Protein AF-A0A973MCU3-F1 (afdb_monomer)

Structure (mmCIF, N/CA/C/O backbone):
data_AF-A0A973MCU3-F1
#
_entry.id   AF-A0A973MCU3-F1
#
loop_
_atom_site.group_PDB
_atom_site.id
_atom_site.type_symbol
_atom_site.label_atom_id
_atom_site.label_alt_id
_atom_site.label_comp_id
_atom_site.label_asym_id
_atom_site.label_entity_id
_atom_site.label_seq_id
_atom_site.pdbx_PDB_ins_code
_atom_site.Cartn_x
_atom_site.Cartn_y
_atom_site.Cartn_z
_atom_site.occupancy
_atom_site.B_iso_or_equiv
_atom_site.auth_seq_id
_atom_site.auth_comp_id
_atom_site.auth_asym_id
_atom_site.auth_atom_id
_atom_site.pdbx_PDB_model_num
ATOM 1 N N . MET A 1 1 ? -4.259 68.911 -40.588 1.00 41.84 1 MET A N 1
ATOM 2 C CA . MET A 1 1 ? -5.494 68.101 -40.510 1.00 41.84 1 MET A CA 1
ATOM 3 C C . MET A 1 1 ? -5.161 66.658 -40.861 1.00 41.84 1 MET A C 1
ATOM 5 O O . MET A 1 1 ? -4.844 66.404 -42.009 1.00 41.84 1 MET A O 1
ATOM 9 N N . MET A 1 2 ? -5.215 65.744 -39.891 1.00 37.41 2 MET A N 1
ATOM 10 C CA . MET A 1 2 ? -5.511 64.321 -40.101 1.00 37.41 2 MET A CA 1
ATOM 11 C C . MET A 1 2 ? -5.935 63.756 -38.740 1.00 37.41 2 MET A C 1
ATOM 13 O O . MET A 1 2 ? -5.172 63.795 -37.778 1.00 37.41 2 MET A O 1
ATOM 17 N N . LYS A 1 3 ? -7.193 63.326 -38.652 1.00 47.88 3 LYS A N 1
ATOM 18 C CA . LYS A 1 3 ? -7.744 62.538 -37.546 1.00 47.88 3 LYS A CA 1
ATOM 19 C C . LYS A 1 3 ? -7.215 61.115 -37.687 1.00 47.88 3 LYS A C 1
ATOM 21 O O . LYS A 1 3 ? -7.210 60.622 -38.808 1.00 47.88 3 LYS A O 1
ATOM 26 N N . LEU A 1 4 ? -6.904 60.441 -36.584 1.00 53.44 4 LEU A N 1
ATOM 27 C CA . LEU A 1 4 ? -7.142 59.003 -36.451 1.00 53.44 4 LEU A CA 1
ATOM 28 C C . LEU A 1 4 ? -7.132 58.633 -34.970 1.00 53.44 4 LEU A C 1
ATOM 30 O O . LEU A 1 4 ? -6.121 58.715 -34.279 1.00 53.44 4 LEU A O 1
ATOM 34 N N . MET A 1 5 ? -8.326 58.300 -34.494 1.00 59.41 5 MET A N 1
ATOM 35 C CA . MET A 1 5 ? -8.570 57.725 -33.186 1.00 59.41 5 MET A CA 1
ATOM 36 C C . MET A 1 5 ? -8.106 56.267 -33.164 1.00 59.41 5 MET A C 1
ATOM 38 O O . MET A 1 5 ? -8.491 55.488 -34.029 1.00 59.41 5 MET A O 1
ATOM 42 N N . LEU A 1 6 ? -7.353 55.910 -32.130 1.00 52.12 6 LEU A N 1
ATOM 43 C CA . LEU A 1 6 ? -7.082 54.548 -31.662 1.00 52.12 6 LEU A CA 1
ATOM 44 C C . LEU A 1 6 ? -7.281 54.636 -30.139 1.00 52.12 6 LEU A C 1
ATOM 46 O O . LEU A 1 6 ? -6.437 55.198 -29.456 1.00 52.12 6 LEU A O 1
ATOM 50 N N . ALA A 1 7 ? -8.435 54.370 -29.524 1.00 49.81 7 ALA A N 1
ATOM 51 C CA . ALA A 1 7 ? -9.390 53.272 -29.655 1.00 49.81 7 ALA A CA 1
ATOM 52 C C . ALA A 1 7 ? -8.759 51.896 -29.366 1.00 49.81 7 ALA A C 1
ATOM 54 O O . ALA A 1 7 ? -8.263 51.222 -30.258 1.00 49.81 7 ALA A O 1
ATOM 55 N N . PHE A 1 8 ? -8.894 51.519 -28.088 1.00 48.12 8 PHE A N 1
ATOM 56 C CA . PHE A 1 8 ? -8.901 50.175 -27.502 1.00 48.12 8 PHE A CA 1
ATOM 57 C C . PHE A 1 8 ? -7.598 49.383 -27.379 1.00 48.12 8 PHE A C 1
ATOM 59 O O . PHE A 1 8 ? -6.928 49.054 -28.349 1.00 48.12 8 PHE A O 1
ATOM 66 N N . GLY A 1 9 ? -7.363 48.928 -26.144 1.00 48.50 9 GLY A N 1
ATOM 67 C CA . GLY A 1 9 ? -6.617 47.701 -25.897 1.00 48.50 9 GLY A CA 1
ATOM 68 C C . GLY A 1 9 ? -5.828 47.693 -24.598 1.00 48.50 9 GLY A C 1
ATOM 69 O O . GLY A 1 9 ? -4.616 47.515 -24.637 1.00 48.50 9 GLY A O 1
ATOM 70 N N . VAL A 1 10 ? -6.481 47.843 -23.440 1.00 50.84 10 VAL A N 1
ATOM 71 C CA . VAL A 1 10 ? -5.866 47.393 -22.181 1.00 50.84 10 VAL A CA 1
ATOM 72 C C . VAL A 1 10 ? -5.873 45.867 -22.229 1.00 50.84 10 VAL A C 1
ATOM 74 O O . VAL A 1 10 ? -6.845 45.222 -21.844 1.00 50.84 10 VAL A O 1
ATOM 77 N N . ALA A 1 11 ? -4.821 45.283 -22.797 1.00 46.00 11 ALA A N 1
ATOM 78 C CA . ALA A 1 11 ? -4.600 43.852 -22.720 1.00 46.00 11 ALA A CA 1
ATOM 79 C C . ALA A 1 11 ? -4.253 43.527 -21.265 1.00 46.00 11 ALA A C 1
ATOM 81 O O . ALA A 1 11 ? -3.148 43.795 -20.794 1.00 46.00 11 ALA A O 1
ATOM 82 N N . ALA A 1 12 ? -5.227 42.984 -20.538 1.00 51.72 12 ALA A N 1
ATOM 83 C CA . ALA A 1 12 ? -4.979 42.320 -19.275 1.00 51.72 12 ALA A CA 1
ATOM 84 C C . ALA A 1 12 ? -3.998 41.173 -19.547 1.00 51.72 12 ALA A C 1
ATOM 86 O O . ALA A 1 12 ? -4.371 40.134 -20.092 1.00 51.72 12 ALA A O 1
ATOM 87 N N . VAL A 1 13 ? -2.731 41.363 -19.182 1.00 54.94 13 VAL A N 1
ATOM 88 C CA . VAL A 1 13 ? -1.797 40.256 -18.991 1.00 54.94 13 VAL A CA 1
ATOM 89 C C . VAL A 1 13 ? -2.307 39.473 -17.791 1.00 54.94 13 VAL A C 1
ATOM 91 O O . VAL A 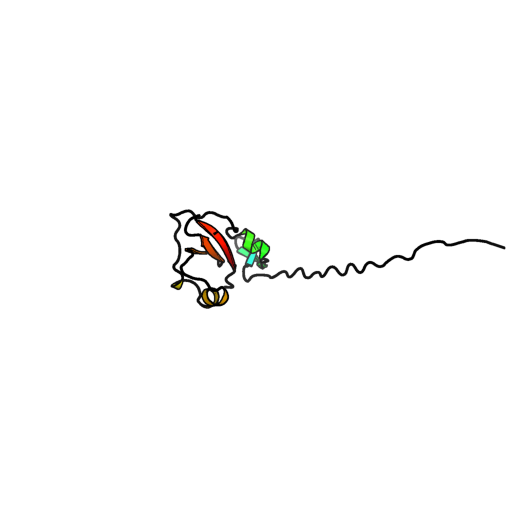1 13 ? -1.944 39.726 -16.644 1.00 54.94 13 VAL A O 1
ATOM 94 N N . ALA A 1 14 ? -3.229 38.550 -18.060 1.00 50.62 14 ALA A N 1
ATOM 95 C CA . ALA A 1 14 ? -3.555 37.487 -17.139 1.00 50.62 14 ALA A CA 1
ATOM 96 C C . ALA A 1 14 ? -2.237 36.769 -16.852 1.00 50.62 14 ALA A C 1
ATOM 98 O O . ALA A 1 14 ? -1.663 36.118 -17.726 1.00 50.62 14 ALA A O 1
ATOM 99 N N . LEU A 1 15 ? -1.735 36.953 -15.634 1.00 51.44 15 LEU A N 1
ATOM 100 C CA . LEU A 1 15 ? -0.675 36.159 -15.043 1.00 51.44 15 LEU A CA 1
ATOM 101 C C . LEU A 1 15 ? -1.143 34.701 -15.033 1.00 51.44 15 LEU A C 1
ATOM 103 O O . LEU A 1 15 ? -1.596 34.186 -14.016 1.00 51.44 15 LEU A O 1
ATOM 107 N N . THR A 1 16 ? -1.017 33.997 -16.154 1.00 49.75 16 THR A N 1
ATOM 108 C CA . THR A 1 16 ? -1.059 32.538 -16.174 1.00 49.75 16 THR A CA 1
ATOM 109 C C . THR A 1 16 ? 0.300 32.032 -15.708 1.00 49.75 16 THR A C 1
ATOM 111 O O . THR A 1 16 ? 0.974 31.262 -16.387 1.00 49.75 16 THR A O 1
ATOM 114 N N . ALA A 1 17 ? 0.712 32.463 -14.516 1.00 47.31 17 ALA A N 1
ATOM 115 C CA . ALA A 1 17 ? 1.593 31.666 -13.692 1.00 47.31 17 ALA A CA 1
ATOM 116 C C . ALA A 1 17 ? 0.733 30.510 -13.173 1.00 47.31 17 ALA A C 1
ATOM 118 O O . ALA A 1 17 ? 0.328 30.475 -12.015 1.00 47.31 17 ALA A O 1
ATOM 119 N N . THR A 1 18 ? 0.397 29.565 -14.056 1.00 49.00 18 THR A N 1
ATOM 120 C CA . THR A 1 18 ? 0.056 28.228 -13.586 1.00 49.00 18 THR A CA 1
ATOM 121 C C . THR A 1 18 ? 1.280 27.790 -12.799 1.00 49.00 18 THR A C 1
ATOM 123 O O . THR A 1 18 ? 2.360 27.750 -13.403 1.00 49.00 18 THR A O 1
ATOM 126 N N . PRO A 1 19 ? 1.196 27.500 -11.491 1.00 42.72 19 PRO A N 1
ATOM 127 C CA . PRO A 1 19 ? 2.297 26.820 -10.858 1.00 42.72 19 PRO A CA 1
ATOM 128 C C . PRO A 1 19 ? 2.423 25.506 -11.618 1.00 42.72 19 PRO A C 1
ATOM 130 O O . PRO A 1 19 ? 1.632 24.580 -11.446 1.00 42.72 19 PRO A O 1
ATOM 133 N N . SER A 1 20 ? 3.442 25.402 -12.465 1.00 43.94 20 SER A N 1
ATOM 134 C CA . SER A 1 20 ? 3.961 24.123 -12.907 1.00 43.94 20 SER A CA 1
ATOM 135 C C . SER A 1 20 ? 4.673 23.467 -11.724 1.00 43.94 20 SER A C 1
ATOM 137 O O . SER A 1 20 ? 5.765 22.930 -11.857 1.00 43.94 20 SER A O 1
ATOM 139 N N . GLU A 1 21 ? 4.027 23.428 -10.559 1.00 44.66 21 GLU A N 1
ATOM 140 C CA . GLU A 1 21 ? 4.178 22.346 -9.610 1.00 44.66 21 GLU A CA 1
ATOM 141 C C . GLU A 1 21 ? 3.451 21.125 -10.193 1.00 44.66 21 GLU A C 1
ATOM 143 O O . GLU A 1 21 ? 2.639 20.460 -9.555 1.00 44.66 21 GLU A O 1
ATOM 148 N N . ALA A 1 22 ? 3.841 20.730 -11.408 1.00 43.94 22 ALA A N 1
ATOM 149 C CA . ALA A 1 22 ? 3.957 19.320 -11.693 1.00 43.94 22 ALA A CA 1
ATOM 150 C C . ALA A 1 22 ? 5.065 18.824 -10.762 1.00 43.94 22 ALA A C 1
ATOM 152 O O . ALA A 1 22 ? 6.203 18.614 -11.182 1.00 43.94 22 ALA A O 1
ATOM 153 N N . ARG A 1 23 ? 4.733 18.661 -9.473 1.00 48.28 23 ARG A N 1
ATOM 154 C CA . ARG A 1 23 ? 5.472 17.843 -8.527 1.00 48.28 23 ARG A CA 1
ATOM 155 C C . ARG A 1 23 ? 5.434 16.442 -9.109 1.00 48.28 23 ARG A C 1
ATOM 157 O O . ARG A 1 23 ? 4.630 15.593 -8.727 1.00 48.28 23 ARG A O 1
ATOM 164 N N . ARG A 1 24 ? 6.284 16.194 -10.104 1.00 49.75 24 ARG A N 1
ATOM 165 C CA . ARG A 1 24 ? 6.633 14.863 -10.559 1.00 49.75 24 ARG A CA 1
ATOM 166 C C . ARG A 1 24 ? 7.424 14.292 -9.403 1.00 49.75 24 ARG A C 1
ATOM 168 O O . ARG A 1 24 ? 8.646 14.323 -9.375 1.00 49.75 24 ARG A O 1
ATOM 175 N N . HIS A 1 25 ? 6.694 13.840 -8.392 1.00 57.59 25 HIS A N 1
ATOM 176 C CA . HIS A 1 25 ? 7.238 13.004 -7.357 1.00 57.59 25 HIS A CA 1
ATOM 177 C C . HIS A 1 25 ? 7.601 11.707 -8.063 1.00 57.59 25 HIS A C 1
ATOM 179 O O . HIS A 1 25 ? 6.758 10.834 -8.284 1.00 57.59 25 HIS A O 1
ATOM 185 N N . TYR A 1 26 ? 8.835 11.656 -8.547 1.00 57.91 26 TYR A N 1
ATOM 186 C CA . TYR A 1 26 ? 9.428 10.433 -9.031 1.00 57.91 26 TYR A CA 1
ATOM 187 C C . TYR A 1 26 ? 9.561 9.482 -7.849 1.00 57.91 26 TYR A C 1
ATOM 189 O O . TYR A 1 26 ? 9.691 9.886 -6.692 1.00 57.91 26 TYR A O 1
ATOM 197 N N . THR A 1 27 ? 9.438 8.207 -8.152 1.00 62.22 27 THR A N 1
ATOM 198 C CA . THR A 1 27 ? 9.631 7.125 -7.198 1.00 62.22 27 THR A CA 1
ATOM 199 C C . THR A 1 27 ? 10.992 6.483 -7.444 1.00 62.22 27 THR A C 1
ATOM 201 O O . THR A 1 27 ? 11.614 6.728 -8.482 1.00 62.22 27 THR A O 1
ATOM 204 N N . ASN A 1 28 ? 11.441 5.632 -6.521 1.00 65.75 28 ASN A N 1
ATOM 205 C CA . ASN A 1 28 ? 12.643 4.820 -6.728 1.00 65.75 28 ASN A CA 1
ATOM 206 C C . ASN A 1 28 ? 12.428 3.700 -7.767 1.00 65.75 28 ASN A C 1
ATOM 208 O O . ASN A 1 28 ? 13.386 3.048 -8.166 1.00 65.75 28 ASN A O 1
ATOM 212 N N . TYR A 1 29 ? 11.201 3.515 -8.275 1.00 61.06 29 TYR A N 1
ATOM 213 C CA . TYR A 1 29 ? 10.911 2.540 -9.323 1.00 61.06 29 TYR A CA 1
ATOM 214 C C . TYR A 1 29 ? 11.457 2.983 -10.673 1.00 61.06 29 TYR A C 1
ATOM 216 O O . TYR A 1 29 ? 11.097 4.043 -11.197 1.00 61.06 29 TYR A O 1
ATOM 224 N N . THR A 1 30 ? 12.255 2.116 -11.284 1.00 72.00 30 THR A N 1
ATOM 225 C CA . THR A 1 30 ? 12.710 2.254 -12.663 1.00 72.00 30 THR A CA 1
ATOM 226 C C . THR A 1 30 ? 11.998 1.243 -13.556 1.00 72.00 30 THR A C 1
ATOM 228 O O . THR A 1 30 ? 11.761 0.092 -13.197 1.00 72.00 30 THR A O 1
ATOM 231 N N . GLN A 1 31 ? 11.612 1.691 -14.746 1.00 78.75 31 GLN A N 1
ATOM 232 C CA . GLN A 1 31 ? 11.087 0.836 -15.800 1.00 78.75 31 GLN A CA 1
ATOM 233 C C . GLN A 1 31 ? 12.050 0.883 -16.979 1.00 78.75 31 GLN A C 1
ATOM 235 O O . GLN A 1 31 ? 12.471 1.967 -17.392 1.00 78.75 31 GLN A O 1
ATOM 240 N N . CYS A 1 32 ? 12.367 -0.281 -17.541 1.00 77.31 32 CYS A N 1
ATOM 241 C CA . CYS A 1 32 ? 13.095 -0.332 -18.795 1.00 77.31 32 CYS A CA 1
ATOM 242 C C . CYS A 1 32 ? 12.244 0.265 -19.921 1.00 77.31 32 CYS A C 1
ATOM 244 O O . CYS A 1 32 ? 11.122 -0.183 -20.158 1.00 77.31 32 CYS A O 1
ATOM 246 N N . VAL A 1 33 ? 12.773 1.272 -20.613 1.00 86.12 33 VAL A N 1
ATOM 247 C CA . VAL A 1 33 ? 12.106 1.917 -21.754 1.00 86.12 33 VAL A CA 1
ATOM 248 C C . VAL A 1 33 ? 12.738 1.554 -23.093 1.00 86.12 33 VAL A C 1
ATOM 250 O O . VAL A 1 33 ? 12.138 1.813 -24.131 1.00 86.12 33 VAL A O 1
ATOM 253 N N . LYS A 1 34 ? 13.926 0.937 -23.093 1.00 72.00 34 LYS A N 1
ATOM 254 C CA . LYS A 1 34 ? 14.591 0.478 -24.316 1.00 72.00 34 LYS A CA 1
ATOM 255 C C . LYS A 1 34 ? 15.410 -0.779 -24.054 1.00 72.00 34 LYS A C 1
ATOM 257 O O . LYS A 1 34 ? 16.282 -0.765 -23.188 1.00 72.00 34 LYS A O 1
ATOM 262 N N . HIS A 1 35 ? 15.171 -1.821 -24.847 1.00 82.88 35 HIS A N 1
ATOM 263 C CA . HIS A 1 35 ? 15.973 -3.044 -24.858 1.00 82.88 35 HIS A CA 1
ATOM 264 C C . HIS A 1 35 ? 16.885 -3.084 -26.094 1.00 82.88 35 HIS A C 1
ATOM 266 O O . HIS A 1 35 ? 16.526 -2.568 -27.152 1.00 82.88 35 HIS A O 1
ATOM 272 N N . ARG A 1 36 ? 18.062 -3.701 -25.966 1.00 75.25 36 ARG A N 1
ATOM 273 C CA . ARG A 1 36 ? 18.995 -4.017 -27.055 1.00 75.25 36 ARG A CA 1
ATOM 274 C C . ARG A 1 36 ? 19.612 -5.387 -26.780 1.00 75.25 36 ARG A C 1
ATOM 276 O O . ARG A 1 36 ? 20.167 -5.588 -25.707 1.00 75.25 36 ARG A O 1
ATOM 283 N N . HIS A 1 37 ? 19.497 -6.314 -27.732 1.00 85.06 37 HIS A N 1
ATOM 284 C CA . HIS A 1 37 ? 19.976 -7.700 -27.590 1.00 85.06 37 HIS A CA 1
ATOM 285 C C . HIS A 1 37 ? 19.482 -8.391 -26.304 1.00 85.06 37 HIS A C 1
ATOM 287 O O . HIS A 1 37 ? 20.251 -9.032 -25.605 1.00 85.06 37 HIS A O 1
ATOM 293 N N . GLY A 1 38 ? 18.211 -8.193 -25.938 1.00 81.88 38 GLY A N 1
ATOM 294 C CA . GLY A 1 38 ? 17.638 -8.767 -24.712 1.00 81.88 38 GLY A CA 1
ATOM 295 C C . GLY A 1 38 ? 18.015 -8.046 -23.410 1.00 81.88 38 GLY A C 1
ATOM 296 O O . GLY A 1 38 ? 17.413 -8.317 -22.377 1.00 81.88 38 GLY A O 1
ATOM 297 N N . HIS A 1 39 ? 18.928 -7.073 -23.442 1.00 70.94 39 HIS A N 1
ATOM 298 C CA . HIS A 1 39 ? 19.320 -6.293 -22.268 1.00 70.94 39 HIS A CA 1
ATOM 299 C C . HIS A 1 39 ? 18.651 -4.923 -22.252 1.00 70.94 39 HIS A C 1
ATOM 301 O O . HIS A 1 39 ? 18.510 -4.270 -23.287 1.00 70.94 39 HIS A O 1
ATOM 307 N N . CYS A 1 40 ? 18.265 -4.446 -21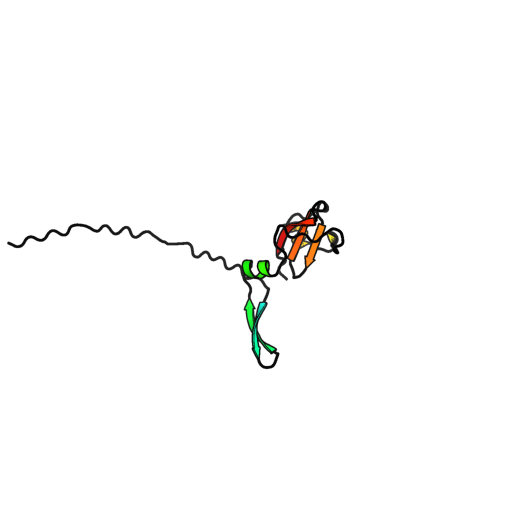.070 1.00 77.75 40 CYS A N 1
ATOM 308 C CA . CYS A 1 40 ? 17.785 -3.080 -20.936 1.00 77.75 40 CYS A CA 1
ATOM 309 C C . CYS A 1 40 ? 18.941 -2.079 -21.072 1.00 77.75 40 CYS A C 1
ATOM 311 O O . CYS A 1 40 ? 19.882 -2.113 -20.284 1.00 77.75 40 CYS A O 1
ATOM 313 N N . VAL A 1 41 ? 18.847 -1.157 -22.031 1.00 90.44 41 VAL A N 1
ATOM 314 C CA . VAL A 1 41 ? 19.855 -0.107 -22.270 1.00 90.44 41 VAL A CA 1
ATOM 315 C C . VAL A 1 41 ? 19.396 1.284 -21.841 1.00 90.44 41 VAL A C 1
ATOM 317 O O . VAL A 1 41 ? 20.203 2.207 -21.808 1.00 90.44 41 VAL A O 1
ATOM 320 N N . ALA A 1 42 ? 18.110 1.465 -21.523 1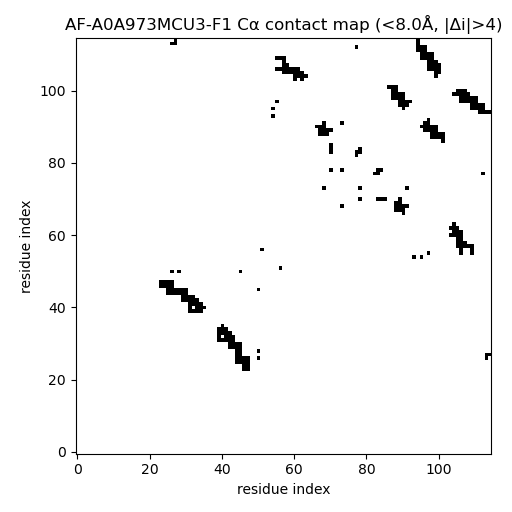.00 75.25 42 ALA A N 1
ATOM 321 C CA . ALA A 1 42 ? 17.606 2.730 -21.000 1.00 75.25 42 ALA A CA 1
ATOM 322 C C . ALA A 1 42 ? 16.520 2.509 -19.948 1.00 75.25 42 ALA A C 1
ATOM 324 O O . ALA A 1 42 ? 15.530 1.814 -20.189 1.00 75.25 42 ALA A O 1
ATOM 325 N N . TRP A 1 43 ? 16.687 3.174 -18.809 1.00 81.44 43 TRP A N 1
ATOM 326 C CA . TRP A 1 43 ? 15.784 3.118 -17.667 1.00 81.44 43 TRP A CA 1
ATOM 327 C C . TRP A 1 43 ? 15.104 4.469 -17.465 1.00 81.44 43 TRP A C 1
ATOM 329 O O . TRP A 1 43 ? 15.735 5.518 -17.575 1.00 81.44 43 TRP A O 1
ATOM 339 N N . ARG A 1 44 ? 13.813 4.453 -17.128 1.00 76.56 44 ARG A N 1
ATOM 340 C CA . ARG A 1 44 ? 13.050 5.648 -16.754 1.00 76.56 44 ARG A CA 1
ATOM 341 C C . ARG A 1 44 ? 12.520 5.495 -15.338 1.00 76.56 44 ARG A C 1
ATOM 343 O O . ARG A 1 44 ? 11.840 4.514 -15.047 1.00 76.56 44 ARG A O 1
ATOM 350 N N . ARG A 1 45 ? 12.769 6.488 -14.480 1.00 74.25 45 ARG A N 1
ATOM 351 C CA . ARG A 1 45 ? 12.105 6.577 -13.173 1.00 74.25 45 ARG A CA 1
ATOM 352 C C . ARG A 1 45 ? 10.624 6.872 -13.356 1.00 74.25 45 ARG A C 1
ATOM 354 O O . ARG A 1 45 ? 10.253 7.813 -14.058 1.00 74.25 45 ARG A O 1
ATOM 361 N N . LEU A 1 46 ? 9.784 6.069 -12.721 1.00 71.38 46 LEU A N 1
ATOM 362 C CA . LEU A 1 46 ? 8.343 6.243 -12.774 1.00 71.38 46 LEU A CA 1
ATOM 363 C C . LEU A 1 46 ? 7.914 7.380 -11.856 1.00 71.38 46 LEU A C 1
ATOM 365 O O . LEU A 1 46 ? 8.399 7.520 -10.729 1.00 71.38 46 LEU A O 1
ATOM 369 N N . THR A 1 47 ? 6.963 8.181 -12.328 1.00 73.69 47 THR A N 1
ATOM 370 C CA . THR A 1 47 ? 6.239 9.100 -11.446 1.00 73.69 47 THR A CA 1
ATOM 371 C C . THR A 1 47 ? 5.353 8.302 -10.489 1.00 73.69 47 THR A C 1
ATOM 373 O O . THR A 1 47 ? 4.941 7.187 -10.809 1.00 73.69 47 THR A O 1
ATOM 376 N N . ARG A 1 48 ? 5.001 8.869 -9.327 1.00 65.31 48 ARG A N 1
ATOM 377 C CA . ARG A 1 48 ? 4.064 8.233 -8.381 1.00 65.31 48 ARG A CA 1
ATOM 378 C C . ARG A 1 48 ? 2.768 7.788 -9.057 1.00 65.31 48 ARG A C 1
ATOM 380 O O . ARG A 1 48 ? 2.328 6.675 -8.812 1.00 65.31 48 ARG A O 1
ATOM 387 N N . ALA A 1 49 ? 2.212 8.606 -9.951 1.00 63.47 49 ALA A N 1
ATOM 388 C CA . ALA A 1 49 ? 1.000 8.270 -10.697 1.00 63.47 49 ALA A CA 1
ATOM 389 C C . ALA A 1 49 ? 1.197 7.078 -11.655 1.00 63.47 49 ALA A C 1
ATOM 391 O O . ALA A 1 49 ? 0.323 6.226 -11.769 1.00 63.47 49 ALA A O 1
ATOM 392 N N . GLN A 1 50 ? 2.348 6.990 -12.331 1.00 68.25 50 GLN A N 1
ATOM 393 C CA . GLN A 1 50 ? 2.667 5.861 -13.214 1.00 68.25 50 GLN A CA 1
ATOM 394 C C . GLN A 1 50 ? 2.935 4.577 -12.432 1.00 68.25 50 GLN A C 1
ATOM 396 O O . GLN A 1 50 ? 2.514 3.506 -12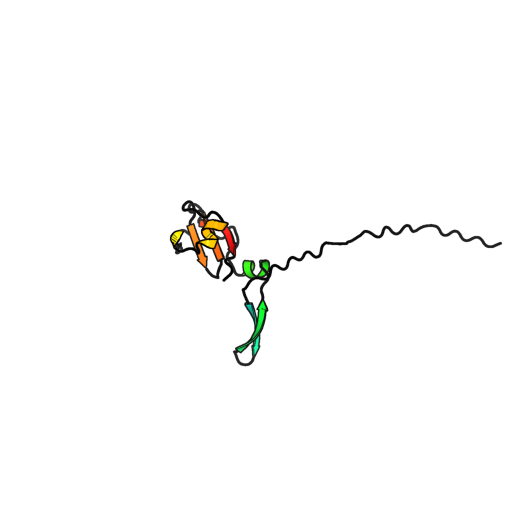.853 1.00 68.25 50 GLN A O 1
ATOM 401 N N . ALA A 1 51 ? 3.607 4.688 -11.291 1.00 63.31 51 ALA A N 1
ATOM 402 C CA . ALA A 1 51 ? 3.862 3.560 -10.414 1.00 63.31 51 ALA A CA 1
ATOM 403 C C . ALA A 1 51 ? 2.544 3.056 -9.780 1.00 63.31 51 ALA A C 1
ATOM 405 O O . ALA A 1 51 ? 2.297 1.857 -9.750 1.00 63.31 51 ALA A O 1
ATOM 406 N N . MET A 1 52 ? 1.622 3.959 -9.415 1.00 60.62 52 MET A N 1
ATOM 407 C CA . MET A 1 52 ? 0.275 3.594 -8.949 1.00 60.62 52 MET A CA 1
ATOM 408 C C . MET A 1 52 ? -0.552 2.841 -9.997 1.00 60.62 52 MET A C 1
ATOM 410 O O . MET A 1 52 ? -1.360 2.007 -9.618 1.00 60.62 52 MET A O 1
ATOM 414 N N . ARG A 1 53 ? -0.334 3.073 -11.301 1.00 65.06 53 ARG A N 1
ATOM 415 C CA . ARG A 1 53 ? -0.972 2.273 -12.366 1.00 65.06 53 ARG A CA 1
ATOM 416 C C . ARG A 1 53 ? -0.445 0.836 -12.453 1.00 65.06 53 ARG A C 1
ATOM 418 O O . ARG A 1 53 ? -1.071 0.024 -13.121 1.00 65.06 53 ARG A O 1
ATOM 425 N N . ARG A 1 54 ? 0.704 0.532 -11.839 1.00 66.31 54 ARG A N 1
ATOM 426 C CA . ARG A 1 54 ? 1.205 -0.843 -11.697 1.00 66.31 54 ARG A CA 1
ATOM 427 C C . ARG A 1 54 ? 0.671 -1.543 -10.451 1.00 66.31 54 ARG A C 1
ATOM 429 O O . ARG A 1 54 ? 0.679 -2.765 -10.427 1.00 66.31 54 ARG A O 1
ATOM 436 N N . GLY A 1 55 ? 0.253 -0.788 -9.437 1.00 71.50 55 GLY A N 1
ATOM 437 C CA . GLY A 1 55 ? -0.336 -1.340 -8.223 1.00 71.50 55 GLY A CA 1
ATOM 438 C C . GLY A 1 55 ? -1.849 -1.515 -8.324 1.00 71.50 55 GLY A C 1
ATOM 439 O O . GLY A 1 55 ? -2.500 -1.006 -9.238 1.00 71.50 55 GLY A O 1
ATOM 440 N N . TYR A 1 56 ? -2.421 -2.205 -7.342 1.00 81.94 56 TYR A N 1
ATOM 441 C CA . TYR A 1 56 ? -3.870 -2.318 -7.207 1.00 81.94 56 TYR A CA 1
ATOM 442 C C . TYR A 1 56 ? -4.478 -0.971 -6.773 1.00 81.94 56 TYR A C 1
ATOM 444 O O . TYR A 1 56 ? -4.024 -0.381 -5.786 1.00 81.94 56 TYR A O 1
ATOM 452 N N . PRO A 1 57 ? -5.495 -0.445 -7.479 1.00 82.12 57 PRO A N 1
ATOM 453 C CA . PRO A 1 57 ? -6.115 0.823 -7.113 1.00 82.12 57 PRO A CA 1
ATOM 454 C C . PRO A 1 57 ? -6.952 0.702 -5.832 1.00 82.12 57 PRO A C 1
ATOM 456 O O . PRO A 1 57 ? -7.401 -0.382 -5.454 1.00 82.12 57 PRO A O 1
ATOM 459 N N . VAL A 1 58 ? -7.235 1.841 -5.193 1.00 83.94 58 VAL A N 1
ATOM 460 C CA . VAL A 1 58 ? -8.264 1.912 -4.141 1.00 83.94 58 VAL A CA 1
ATOM 461 C C . VAL A 1 58 ? -9.593 1.406 -4.712 1.00 83.94 58 VAL A C 1
ATOM 463 O O . VAL A 1 58 ? -9.984 1.780 -5.816 1.00 83.94 58 VAL A O 1
ATOM 466 N N . GLY A 1 59 ? -10.271 0.537 -3.966 1.00 83.31 59 GLY A N 1
ATOM 467 C CA . GLY A 1 59 ? -11.492 -0.151 -4.379 1.00 83.31 59 GLY A CA 1
ATOM 468 C C . GLY A 1 59 ? -11.272 -1.532 -5.002 1.00 83.31 59 GLY A C 1
ATOM 469 O O . GLY A 1 59 ? -12.240 -2.286 -5.088 1.00 83.31 59 GLY A O 1
ATOM 470 N N . HIS A 1 60 ? -10.038 -1.896 -5.376 1.00 89.44 60 HIS A N 1
ATOM 471 C CA . HIS A 1 60 ? -9.719 -3.255 -5.828 1.00 89.44 60 HIS A CA 1
ATOM 472 C C . HIS A 1 60 ? -10.055 -4.290 -4.747 1.00 89.44 60 HIS A C 1
ATOM 474 O O . HIS A 1 60 ? -9.854 -4.016 -3.564 1.00 89.44 60 HIS A O 1
ATOM 480 N N . VAL A 1 61 ? -10.561 -5.460 -5.146 1.00 94.31 61 VAL A N 1
ATOM 481 C CA . VAL A 1 61 ? -11.009 -6.520 -4.231 1.00 94.31 61 VAL A CA 1
ATOM 482 C C . VAL A 1 61 ? -10.070 -7.715 -4.337 1.00 94.31 61 VAL A C 1
ATOM 484 O O . VAL A 1 61 ? -10.053 -8.375 -5.368 1.00 94.31 61 VAL A O 1
ATOM 487 N N . PHE A 1 62 ? -9.323 -8.002 -3.270 1.00 89.25 62 PHE A N 1
ATOM 488 C CA . PHE A 1 62 ? -8.414 -9.158 -3.225 1.00 89.25 62 PHE A CA 1
ATOM 48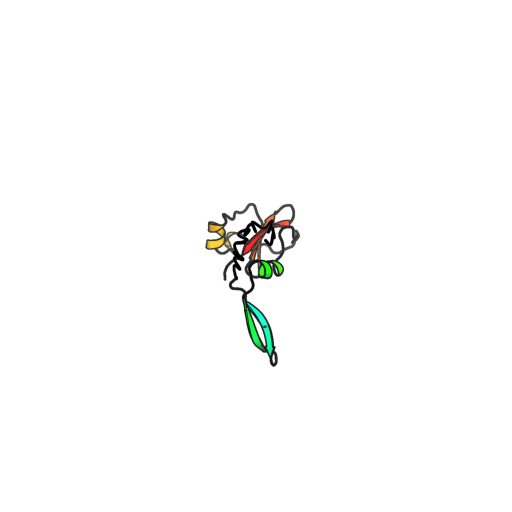9 C C . PHE A 1 62 ? -9.136 -10.487 -2.946 1.00 89.25 62 PHE A C 1
ATOM 491 O O . PHE A 1 62 ? -8.694 -11.534 -3.403 1.00 89.25 62 PHE A O 1
ATOM 498 N N . GLY A 1 63 ? -10.261 -10.437 -2.225 1.00 91.50 63 GLY A N 1
ATOM 499 C CA . GLY A 1 63 ? -11.032 -11.615 -1.814 1.00 91.50 63 GLY A CA 1
ATOM 500 C C . GLY A 1 63 ? -10.540 -12.266 -0.509 1.00 91.50 63 GLY A C 1
ATOM 501 O O . GLY A 1 63 ? -9.432 -11.990 -0.060 1.00 91.50 63 GLY A O 1
ATOM 502 N N . PRO A 1 64 ? -11.368 -13.114 0.127 1.00 94.31 64 PRO A N 1
ATOM 503 C CA . PRO A 1 64 ? -11.068 -13.721 1.429 1.00 94.31 64 PRO A CA 1
ATOM 504 C C . PRO A 1 64 ? -9.849 -14.643 1.425 1.00 94.31 64 PRO A C 1
ATOM 506 O O . PRO A 1 64 ? -9.131 -14.688 2.424 1.00 94.31 64 PRO A O 1
ATOM 509 N N . ASP A 1 65 ? -9.614 -15.323 0.305 1.00 94.44 65 ASP A N 1
ATOM 510 C CA . ASP A 1 65 ? -8.597 -16.370 0.167 1.00 94.44 65 ASP A CA 1
ATOM 511 C C . ASP A 1 65 ? -7.213 -15.819 -0.205 1.00 94.44 65 A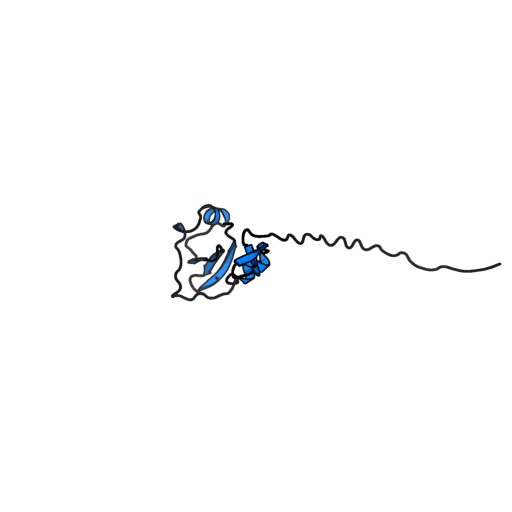SP A C 1
ATOM 513 O O . ASP A 1 65 ? -6.272 -16.580 -0.427 1.00 94.44 65 ASP A O 1
ATOM 517 N N . TYR A 1 66 ? -7.070 -14.493 -0.298 1.00 94.12 66 TYR A N 1
ATOM 518 C CA . TYR A 1 66 ? -5.782 -13.872 -0.577 1.00 94.12 66 TYR A CA 1
ATOM 519 C C . TYR A 1 66 ? -4.825 -14.022 0.609 1.00 94.12 66 TYR A C 1
ATOM 521 O O . TYR A 1 66 ? -5.226 -13.951 1.774 1.00 94.12 66 TYR A O 1
ATOM 529 N N . THR A 1 67 ? -3.532 -14.152 0.322 1.00 94.25 67 THR A N 1
ATOM 530 C CA . THR A 1 67 ? -2.501 -14.183 1.361 1.00 94.25 67 THR A CA 1
ATOM 531 C C . THR A 1 67 ? -2.266 -12.777 1.900 1.00 94.25 67 THR A C 1
ATOM 533 O O . THR A 1 67 ? -1.638 -11.933 1.258 1.00 94.25 67 THR A O 1
ATOM 536 N N . TYR A 1 68 ? -2.778 -12.524 3.099 1.00 94.56 68 TYR A N 1
ATOM 537 C CA . TYR A 1 68 ? -2.537 -11.287 3.830 1.00 94.56 68 TYR A CA 1
ATOM 538 C C . TYR A 1 68 ? -1.307 -11.415 4.717 1.00 94.56 68 TYR A C 1
ATOM 540 O O . TYR A 1 68 ? -0.986 -12.500 5.196 1.00 94.56 68 TYR A O 1
ATOM 548 N N . VAL A 1 69 ? -0.634 -10.292 4.939 1.00 95.00 69 VAL A N 1
ATOM 549 C CA . VAL A 1 69 ? 0.526 -10.220 5.825 1.00 95.00 69 VAL A CA 1
ATOM 550 C C . VAL A 1 69 ? 0.142 -9.595 7.160 1.00 95.00 69 VAL A C 1
ATOM 552 O O . VAL A 1 69 ? -0.698 -8.690 7.215 1.00 95.00 69 VAL A O 1
ATOM 555 N N . ASP A 1 70 ? 0.780 -10.061 8.231 1.00 93.31 70 ASP A N 1
ATOM 556 C CA . ASP A 1 70 ? 0.593 -9.500 9.566 1.00 93.31 70 ASP A CA 1
ATOM 557 C C . ASP A 1 70 ? 1.254 -8.128 9.678 1.00 93.31 70 ASP A C 1
ATOM 559 O O . ASP A 1 70 ? 2.309 -7.876 9.085 1.00 93.31 70 ASP A O 1
ATOM 563 N N . LEU A 1 71 ? 0.680 -7.258 10.511 1.00 92.75 71 LEU A N 1
ATOM 564 C CA . LEU A 1 71 ? 1.193 -5.908 10.753 1.00 92.75 71 LEU A CA 1
ATOM 565 C C . LEU A 1 71 ? 2.677 -5.911 11.160 1.00 92.75 71 LEU A C 1
ATOM 567 O O . LEU A 1 71 ? 3.440 -5.060 10.708 1.00 92.75 71 LEU A O 1
ATOM 571 N N . GLY A 1 72 ? 3.101 -6.894 11.962 1.00 92.38 72 GLY A N 1
ATOM 572 C CA . GLY A 1 72 ? 4.483 -7.027 12.437 1.00 92.38 72 GLY A CA 1
ATOM 573 C C . GLY A 1 72 ? 5.510 -7.340 11.344 1.00 92.38 72 GLY A C 1
ATOM 574 O O . GLY A 1 72 ? 6.696 -7.087 11.536 1.00 92.38 72 GLY A O 1
ATOM 575 N N . THR A 1 73 ? 5.069 -7.848 10.190 1.00 92.12 73 THR A N 1
ATOM 576 C CA . THR A 1 73 ? 5.948 -8.143 9.045 1.00 92.12 73 THR A CA 1
ATOM 577 C C . THR A 1 73 ? 6.181 -6.926 8.149 1.00 92.12 73 THR A C 1
ATOM 579 O O . THR A 1 73 ? 7.054 -6.942 7.279 1.00 92.12 73 THR A O 1
ATOM 582 N N . LEU A 1 74 ? 5.404 -5.856 8.344 1.00 91.31 74 LEU A N 1
ATOM 583 C CA . LEU A 1 74 ? 5.547 -4.627 7.579 1.00 91.31 74 LEU A CA 1
ATOM 584 C C . LEU A 1 74 ? 6.745 -3.801 8.072 1.00 91.31 74 LEU A C 1
ATOM 586 O O . LEU A 1 74 ? 7.074 -3.821 9.260 1.00 91.31 74 LEU A O 1
ATOM 590 N N . PRO A 1 75 ? 7.375 -2.995 7.195 1.00 89.44 75 PRO A N 1
ATOM 591 C CA . PRO A 1 75 ? 8.448 -2.101 7.609 1.00 89.44 75 PRO A CA 1
ATOM 592 C C . PRO A 1 75 ? 7.975 -1.137 8.704 1.00 89.44 75 PRO A C 1
ATOM 594 O O . PRO A 1 75 ? 7.067 -0.332 8.485 1.00 89.44 75 PRO A O 1
ATOM 597 N N . GLN A 1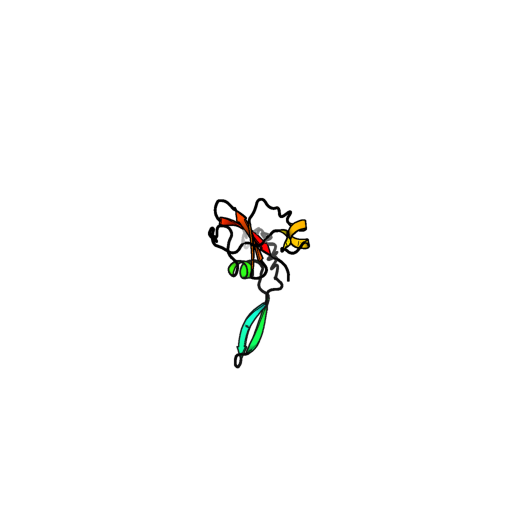 76 ? 8.632 -1.164 9.866 1.00 90.88 76 GLN A N 1
ATOM 598 C CA . GLN A 1 76 ? 8.280 -0.319 11.015 1.00 90.88 76 GLN A CA 1
ATOM 599 C C . GLN A 1 76 ? 8.174 1.183 10.691 1.00 90.88 76 GLN A C 1
ATOM 601 O O . GLN A 1 76 ? 7.213 1.815 11.129 1.00 90.88 76 GLN A O 1
ATOM 606 N N . PRO A 1 77 ? 9.049 1.779 9.852 1.00 89.88 77 PRO A N 1
ATOM 607 C CA . PRO A 1 77 ? 8.891 3.178 9.458 1.00 89.88 77 PRO A CA 1
ATOM 608 C C . PRO A 1 77 ? 7.564 3.464 8.744 1.00 89.88 77 PRO A C 1
ATOM 610 O O . PRO A 1 77 ? 7.024 4.561 8.867 1.00 89.88 77 PRO A O 1
ATOM 613 N N . VAL A 1 78 ? 7.026 2.493 8.000 1.00 89.56 78 VAL A N 1
ATOM 614 C CA . VAL A 1 78 ? 5.730 2.609 7.321 1.00 89.56 78 VAL A CA 1
ATOM 615 C C . VAL A 1 78 ? 4.599 2.481 8.336 1.00 89.56 78 VAL A C 1
ATOM 617 O O . VAL A 1 78 ? 3.704 3.325 8.348 1.00 89.56 78 VAL A O 1
ATOM 620 N N . VAL A 1 79 ? 4.663 1.479 9.216 1.00 93.69 79 VAL A N 1
ATOM 621 C CA . VAL A 1 79 ? 3.660 1.255 10.270 1.00 93.69 79 VAL A CA 1
ATOM 622 C C . VAL A 1 79 ? 3.508 2.497 11.145 1.00 93.69 79 VAL A C 1
ATOM 624 O O . VAL A 1 79 ? 2.405 3.030 11.265 1.00 93.69 79 VAL A O 1
ATOM 627 N N . THR A 1 80 ? 4.617 3.021 11.668 1.00 93.81 80 THR A N 1
ATOM 628 C CA . THR A 1 80 ? 4.618 4.180 12.567 1.00 93.81 80 THR A CA 1
ATOM 629 C C . THR A 1 80 ? 4.185 5.459 11.862 1.00 93.81 80 THR A C 1
ATOM 631 O O . THR A 1 80 ? 3.355 6.195 12.387 1.00 93.81 80 THR A O 1
ATOM 634 N N . ARG A 1 81 ? 4.702 5.732 10.656 1.00 91.62 81 ARG A N 1
ATOM 635 C CA . ARG A 1 81 ? 4.398 6.974 9.924 1.00 91.62 81 ARG A CA 1
ATOM 636 C C . ARG A 1 81 ? 2.942 7.064 9.483 1.00 91.62 81 ARG A C 1
ATOM 638 O O . ARG A 1 81 ? 2.399 8.162 9.403 1.00 91.62 81 ARG A O 1
ATOM 645 N N . TYR A 1 82 ? 2.343 5.931 9.129 1.00 90.56 82 TYR A N 1
ATOM 646 C CA . TYR A 1 82 ? 0.974 5.873 8.619 1.00 90.56 82 TYR A CA 1
ATOM 647 C C . TYR A 1 82 ? -0.038 5.377 9.655 1.00 90.56 82 TYR A C 1
ATOM 649 O O . TYR A 1 82 ? -1.214 5.242 9.309 1.00 90.56 82 TYR A O 1
ATOM 657 N N . HIS A 1 83 ? 0.407 5.148 10.896 1.00 93.69 83 HIS A N 1
ATOM 658 C CA . HIS A 1 83 ? -0.395 4.666 12.022 1.00 93.69 83 HIS A CA 1
ATOM 659 C C . HIS A 1 83 ? -1.227 3.431 11.653 1.00 93.69 83 HIS A C 1
ATOM 661 O O . HIS A 1 83 ? -2.446 3.397 11.825 1.00 93.69 83 HIS A O 1
ATOM 667 N N . LEU A 1 84 ? -0.557 2.436 11.067 1.00 93.62 84 LEU A N 1
ATOM 668 C CA . LEU A 1 84 ? -1.184 1.166 10.711 1.00 93.62 84 LEU A CA 1
ATOM 669 C C . LEU A 1 84 ? -1.510 0.375 11.985 1.00 93.62 84 LEU A C 1
ATOM 671 O O . LEU A 1 84 ? -0.757 0.422 12.954 1.00 93.62 84 LEU A O 1
ATOM 675 N N . GLY A 1 85 ? -2.634 -0.337 11.980 1.00 93.19 85 GLY A N 1
ATOM 676 C CA . GLY A 1 85 ? -3.117 -1.104 13.130 1.00 93.19 85 GLY A CA 1
ATOM 677 C C . GLY A 1 85 ? -3.887 -2.359 12.725 1.00 93.19 85 GLY A C 1
ATOM 678 O O . GLY A 1 85 ? -4.262 -2.525 11.566 1.00 93.19 85 GLY A O 1
ATOM 679 N N . ASP A 1 86 ? -4.182 -3.230 13.680 1.00 92.69 86 ASP A N 1
ATOM 680 C CA . ASP A 1 86 ? -4.685 -4.589 13.404 1.00 92.69 86 ASP A CA 1
ATOM 681 C C . ASP A 1 86 ? -6.148 -4.652 12.926 1.00 92.69 86 ASP A C 1
ATOM 683 O O . ASP A 1 86 ? -6.665 -5.706 12.568 1.00 92.69 86 ASP A O 1
ATOM 687 N N . ASN A 1 87 ? -6.826 -3.504 12.845 1.00 94.12 87 ASN A N 1
ATOM 688 C CA . ASN A 1 87 ? -8.196 -3.395 12.332 1.00 94.12 87 ASN A CA 1
ATOM 689 C C . ASN A 1 87 ? -8.306 -3.620 10.812 1.00 94.12 87 ASN A C 1
ATOM 691 O O . ASN A 1 87 ? -9.412 -3.648 10.263 1.00 94.12 87 ASN A O 1
ATOM 695 N N . PHE A 1 88 ? -7.174 -3.735 10.119 1.00 95.62 88 PHE A N 1
ATOM 696 C CA . PHE A 1 88 ? -7.101 -3.921 8.677 1.00 95.62 88 PHE A CA 1
ATOM 697 C C . PHE A 1 88 ? -6.266 -5.139 8.320 1.00 95.62 88 PHE A C 1
ATOM 699 O O . PHE A 1 88 ? -5.413 -5.583 9.081 1.00 95.62 88 PHE A O 1
ATOM 706 N N . ARG A 1 89 ? -6.498 -5.645 7.112 1.00 95.88 89 ARG A N 1
ATOM 707 C CA . ARG A 1 89 ? -5.608 -6.610 6.475 1.00 95.88 89 ARG A CA 1
ATOM 708 C C . ARG A 1 89 ? -4.600 -5.871 5.608 1.00 95.88 89 ARG A C 1
ATOM 710 O O . ARG A 1 89 ? -4.908 -4.800 5.077 1.00 95.88 89 ARG A O 1
ATOM 717 N N . TYR A 1 90 ? -3.426 -6.459 5.427 1.00 95.69 90 TYR A N 1
ATOM 718 C CA . TYR A 1 90 ? -2.347 -5.841 4.667 1.00 95.69 90 TYR A CA 1
ATOM 719 C C . TYR A 1 90 ? -1.873 -6.749 3.545 1.00 95.69 90 TYR A C 1
ATOM 721 O O . TYR A 1 90 ? -1.804 -7.965 3.696 1.00 95.69 90 TYR A O 1
ATOM 729 N N . VAL A 1 91 ? -1.527 -6.137 2.418 1.00 93.94 91 VAL A N 1
ATOM 730 C CA . VAL A 1 91 ? -0.786 -6.782 1.331 1.00 93.94 91 VAL A CA 1
ATOM 731 C C . VAL A 1 91 ? 0.463 -5.950 1.098 1.00 93.94 91 VAL A C 1
ATOM 733 O O . VAL A 1 91 ? 0.356 -4.739 0.912 1.00 93.94 91 VAL A O 1
ATOM 736 N N . ASN A 1 92 ? 1.634 -6.577 1.131 1.00 90.88 92 ASN A N 1
ATOM 737 C CA . ASN A 1 92 ? 2.907 -5.928 0.837 1.00 90.88 92 ASN A CA 1
ATOM 738 C C . ASN A 1 92 ? 3.465 -6.508 -0.462 1.00 90.88 92 ASN A C 1
ATOM 740 O O . ASN A 1 92 ? 4.014 -7.606 -0.466 1.00 90.88 92 ASN A O 1
ATOM 744 N N . GLU A 1 93 ? 3.276 -5.797 -1.570 1.00 84.50 93 GLU A N 1
ATOM 745 C CA . GLU A 1 93 ? 3.628 -6.307 -2.893 1.00 84.50 93 GLU A CA 1
ATOM 746 C C . GLU A 1 93 ? 4.003 -5.176 -3.845 1.00 84.50 93 GLU A C 1
ATOM 748 O O . GLU A 1 93 ? 3.421 -4.088 -3.805 1.00 84.50 93 GLU A O 1
ATOM 753 N N . ASN A 1 94 ? 4.966 -5.433 -4.735 1.00 78.50 94 ASN A N 1
ATOM 754 C CA . ASN A 1 94 ? 5.441 -4.464 -5.726 1.00 78.50 94 ASN A CA 1
ATOM 755 C C . ASN A 1 94 ? 5.901 -3.140 -5.076 1.00 78.50 94 ASN A C 1
ATOM 757 O O . ASN A 1 94 ? 5.751 -2.080 -5.679 1.00 78.50 94 ASN A O 1
ATOM 761 N N . GLY A 1 95 ? 6.402 -3.244 -3.831 1.00 78.88 95 GLY A N 1
ATOM 762 C CA . GLY A 1 95 ? 6.757 -2.183 -2.874 1.00 78.88 95 GLY A CA 1
ATOM 763 C C . GLY A 1 95 ? 5.650 -1.160 -2.595 1.00 78.88 95 GLY A C 1
ATOM 764 O O . GLY A 1 95 ? 5.890 0.032 -2.363 1.00 78.88 95 GLY A O 1
ATOM 765 N N . TYR A 1 96 ? 4.419 -1.652 -2.583 1.00 86.88 96 TYR A N 1
ATOM 766 C CA . TYR A 1 96 ? 3.274 -0.982 -2.003 1.00 86.88 96 TYR A CA 1
ATOM 767 C C . TYR A 1 96 ? 2.766 -1.772 -0.810 1.00 86.88 96 TYR A C 1
ATOM 769 O O . TYR A 1 96 ? 2.738 -2.999 -0.831 1.00 86.88 96 TYR A O 1
ATOM 777 N N . VAL A 1 97 ? 2.282 -1.046 0.193 1.00 91.69 97 VAL A N 1
ATOM 778 C CA . VAL A 1 97 ? 1.428 -1.610 1.234 1.00 91.69 97 VAL A CA 1
ATOM 779 C C . VAL A 1 97 ? -0.010 -1.218 0.923 1.00 91.69 97 VAL A C 1
ATOM 781 O O . VAL A 1 97 ? -0.366 -0.036 0.936 1.00 91.69 97 VAL A O 1
ATOM 784 N N . TYR A 1 98 ? -0.839 -2.212 0.624 1.00 93.06 98 TYR A N 1
ATOM 785 C CA . TYR A 1 98 ? -2.272 -2.050 0.423 1.00 93.06 98 TYR A CA 1
ATOM 786 C C . TYR A 1 98 ? -2.980 -2.320 1.744 1.00 93.06 98 TYR A C 1
ATOM 788 O O . TYR A 1 98 ? -2.861 -3.404 2.314 1.00 93.06 98 TYR A O 1
ATOM 796 N N . VAL A 1 99 ? -3.722 -1.328 2.224 1.00 94.69 99 VAL A N 1
ATOM 797 C CA . VAL A 1 99 ? -4.583 -1.464 3.398 1.00 94.69 99 VAL A CA 1
ATOM 798 C C . VAL A 1 99 ? -5.939 -1.941 2.915 1.00 94.69 99 VAL A C 1
ATOM 800 O O . VAL A 1 99 ? -6.569 -1.288 2.077 1.00 94.69 99 VAL A O 1
ATOM 803 N N . VAL A 1 100 ? -6.385 -3.075 3.435 1.00 96.31 100 VAL A N 1
ATOM 804 C CA . VAL A 1 100 ? -7.563 -3.792 2.959 1.00 96.31 100 VAL A CA 1
ATOM 805 C C . VAL A 1 100 ? -8.592 -3.882 4.079 1.00 96.31 100 VAL A C 1
ATOM 807 O O . VAL A 1 100 ? -8.285 -4.260 5.210 1.00 96.31 100 VAL A O 1
ATOM 810 N N . ASN A 1 101 ? -9.839 -3.528 3.768 1.00 95.56 101 ASN A N 1
ATOM 811 C CA . ASN A 1 101 ? -10.944 -3.690 4.705 1.00 95.56 101 ASN A CA 1
ATOM 812 C C . ASN A 1 101 ? -11.223 -5.193 4.918 1.00 95.56 101 ASN A C 1
ATOM 814 O O . ASN A 1 101 ? -11.503 -5.885 3.940 1.00 95.56 101 ASN A O 1
ATOM 818 N N . PRO A 1 102 ? -11.203 -5.708 6.159 1.00 95.25 102 PRO A N 1
ATOM 819 C CA . PRO A 1 102 ? -11.335 -7.141 6.423 1.00 95.25 102 PRO A CA 1
ATOM 820 C C . PRO A 1 102 ? -12.726 -7.708 6.116 1.00 95.25 102 PRO A C 1
ATOM 822 O O . PRO A 1 102 ? -12.857 -8.918 5.988 1.00 95.25 102 PRO A O 1
ATOM 825 N N . ARG A 1 103 ? -13.760 -6.860 6.021 1.00 95.75 103 ARG A N 1
ATOM 826 C CA . ARG A 1 103 ? -15.143 -7.273 5.731 1.00 95.75 103 ARG A CA 1
ATOM 827 C C . ARG A 1 103 ? -15.447 -7.284 4.238 1.00 95.75 103 ARG A C 1
ATOM 829 O O . ARG A 1 103 ? -16.191 -8.134 3.774 1.00 95.75 103 ARG A O 1
ATOM 836 N N . THR A 1 104 ? -14.922 -6.310 3.493 1.00 95.81 104 THR A N 1
ATOM 837 C CA . THR A 1 104 ? -15.225 -6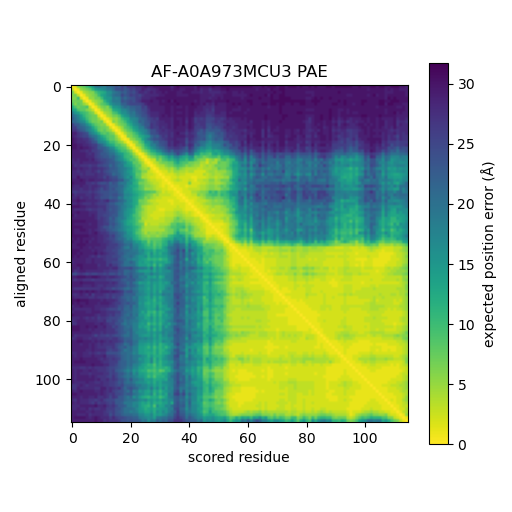.149 2.058 1.00 95.81 104 THR A CA 1
ATOM 838 C C . THR A 1 104 ? -14.087 -6.582 1.143 1.00 95.81 104 THR A C 1
ATOM 840 O O . THR A 1 104 ? -14.268 -6.619 -0.070 1.00 95.81 104 THR A O 1
ATOM 843 N N . TYR A 1 105 ? -12.909 -6.863 1.705 1.00 94.88 105 TYR A N 1
ATOM 844 C CA . TYR A 1 105 ? -11.667 -7.189 0.996 1.00 94.88 105 TYR A CA 1
ATOM 845 C C . TYR A 1 105 ? -11.227 -6.128 -0.015 1.00 94.88 105 TYR A C 1
ATOM 847 O O . TYR A 1 105 ? -10.406 -6.393 -0.895 1.00 94.88 105 TYR A O 1
ATOM 855 N N . ARG A 1 106 ? -11.759 -4.908 0.128 1.00 94.56 106 ARG A N 1
ATOM 856 C CA . ARG A 1 106 ? -11.446 -3.769 -0.727 1.00 94.56 106 ARG A CA 1
ATOM 857 C C . ARG A 1 1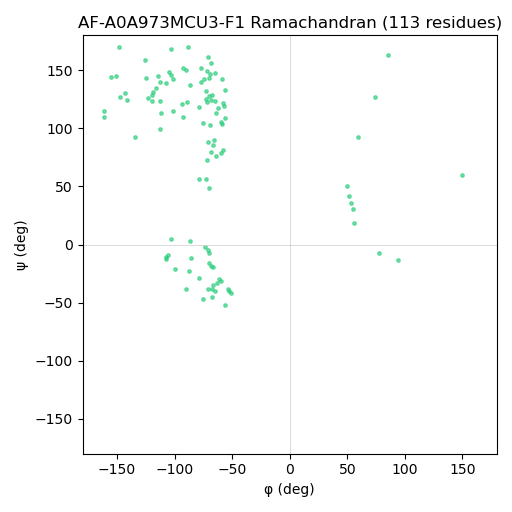06 ? -10.224 -3.030 -0.219 1.00 94.56 106 ARG A C 1
ATOM 859 O O . ARG A 1 106 ? -10.126 -2.739 0.975 1.00 94.56 106 ARG A O 1
ATOM 866 N N . VAL A 1 107 ? -9.350 -2.643 -1.139 1.00 91.06 107 VAL A N 1
ATOM 867 C CA . VAL A 1 107 ? -8.269 -1.695 -0.872 1.00 91.06 107 VAL A CA 1
ATOM 868 C C . VAL A 1 107 ? -8.885 -0.358 -0.478 1.00 91.06 107 VAL A C 1
ATOM 870 O O . VAL A 1 107 ? -9.583 0.268 -1.272 1.00 91.06 107 VAL A O 1
ATOM 873 N N . VAL A 1 108 ? -8.622 0.096 0.742 1.00 92.94 108 VAL A N 1
ATOM 874 C CA . VAL A 1 108 ? -9.062 1.408 1.245 1.00 92.94 108 VAL A CA 1
ATOM 875 C C . VAL A 1 108 ? -7.948 2.447 1.182 1.00 92.94 108 VAL A C 1
ATOM 877 O O . VAL A 1 108 ? -8.216 3.647 1.185 1.00 92.94 108 VAL A O 1
ATOM 880 N N . ARG A 1 109 ? -6.689 2.003 1.117 1.00 89.38 109 ARG A N 1
ATOM 881 C CA . ARG A 1 109 ? -5.521 2.882 1.040 1.00 89.38 109 ARG A CA 1
ATOM 882 C C . ARG A 1 109 ? -4.353 2.162 0.376 1.00 89.38 109 ARG A C 1
ATOM 884 O O . ARG A 1 109 ? -4.151 0.975 0.601 1.00 89.38 109 ARG A O 1
ATOM 891 N N . VAL A 1 110 ? -3.569 2.907 -0.396 1.00 87.56 110 VAL A N 1
ATOM 892 C CA . VAL A 1 110 ? -2.326 2.433 -1.017 1.00 87.56 110 VAL A CA 1
ATOM 893 C C . VAL A 1 110 ? -1.182 3.291 -0.505 1.00 87.56 110 VAL A C 1
ATOM 895 O O . VAL A 1 110 ? -1.214 4.516 -0.635 1.00 87.56 110 VAL A O 1
ATOM 898 N N . ILE A 1 111 ? -0.175 2.657 0.081 1.00 87.06 111 ILE A N 1
ATOM 899 C CA . ILE A 1 111 ? 0.995 3.323 0.640 1.00 87.06 111 ILE A CA 1
ATOM 900 C C . ILE A 1 111 ? 2.199 2.943 -0.206 1.00 87.06 111 ILE A C 1
ATOM 902 O O . ILE A 1 111 ? 2.498 1.767 -0.384 1.00 87.06 111 ILE A O 1
ATOM 906 N N . ASN A 1 112 ? 2.884 3.949 -0.744 1.00 83.44 112 ASN A N 1
ATOM 907 C CA . ASN A 1 112 ? 4.133 3.734 -1.460 1.00 83.44 112 ASN A CA 1
ATOM 908 C C . ASN A 1 112 ? 5.251 3.542 -0.436 1.00 83.44 112 ASN A C 1
ATOM 910 O O . ASN A 1 112 ? 5.516 4.458 0.349 1.00 83.44 112 ASN A O 1
ATOM 914 N N . VAL A 1 113 ? 5.880 2.371 -0.453 1.00 78.50 113 VAL A N 1
ATOM 915 C CA . VAL A 1 113 ? 7.056 2.100 0.362 1.00 78.50 113 VAL A CA 1
ATOM 916 C C . VAL A 1 113 ? 8.275 2.433 -0.494 1.00 78.50 113 VAL A C 1
ATOM 918 O O . VAL A 1 113 ? 8.529 1.741 -1.482 1.00 78.50 113 VAL A O 1
ATOM 921 N N . PRO A 1 114 ? 9.011 3.518 -0.187 1.00 64.12 114 PRO A N 1
ATOM 922 C CA . PRO A 1 114 ? 10.281 3.759 -0.846 1.00 64.12 114 PRO A CA 1
ATOM 923 C C . PRO A 1 114 ? 11.222 2.615 -0.466 1.00 64.12 114 PRO A C 1
ATOM 925 O O . PRO A 1 114 ? 11.558 2.462 0.707 1.00 64.12 114 PRO A O 1
ATOM 928 N N . MET A 1 115 ? 11.568 1.798 -1.460 1.00 57.59 115 MET A N 1
ATOM 929 C CA . MET A 1 115 ? 12.653 0.823 -1.362 1.00 57.59 115 MET A CA 1
ATOM 930 C C . MET A 1 115 ? 13.999 1.538 -1.357 1.00 57.59 115 MET A C 1
ATOM 932 O O . MET A 1 115 ? 14.096 2.583 -2.059 1.00 57.59 115 MET A O 1
#

Sequence (115 aa):
MMKLMLAFGVAAVALTATPSEARRHYTNYTQCVKHRHGHCVAWRRLTRAQAMRRGYPVGHVFGPDYTYVDLGTLPQPVVTRYHLGDNFRYVNENGYVYVVNPRTYRVVRVINVPM

Mean predicted aligned error: 14.78 Å

Radius of gyration: 24.85 Å; Cα contacts (8 Å, |Δi|>4): 150; chains: 1; bounding box: 35×84×54 Å

Nearest PDB structures (foldseek):
  4ew5-assembly1_B  TM=5.683E-01  e=6.873E-02  Salmonella enterica subsp. enterica serovar Typhimurium str. LT2
  4ew5-assembly1_A  TM=6.114E-01  e=4.171E-01  Salmonella enterica subsp. enterica serovar Typhimurium str. LT2

Secondary structure (DSSP, 8-state):
-------------------------EEEEEEEEEEETTEEEEEEEEEHHHHHTTSPPTT-B--TTS-PBPGGGS-HHHHHHHT--TTSEEEEETTEEEEE-TTT-BEEEEEE---

pLDDT: mean 76.49, std 17.75, range [37.41, 96.31]

Solvent-accessible surface area (backbone atoms only — not comparable to full-atom values): 7445 Å² total; per-residue (Å²): 142,82,88,82,90,79,81,86,78,89,73,78,79,73,80,78,74,66,77,78,71,71,72,70,49,60,44,85,51,67,42,77,77,37,72,55,96,91,38,74,77,38,75,41,69,30,35,52,72,60,48,48,71,73,47,81,50,75,64,41,68,69,50,91,88,49,87,64,50,60,76,87,78,48,61,61,73,56,37,66,76,68,66,62,61,88,88,43,39,32,38,80,53,98,56,27,40,35,37,22,40,74,88,73,29,22,25,76,40,75,41,83,50,84,119

Foldseek 3Di:
DDDDDDDDDPDPPPPPPPVPPPVQQFAPDWDQPDDDPNHRPDIDTHGPVRLVVVDDDFFDAPDQPDDWDDPVPDDPVCCVVVVDDPQFTWDCPPQWIFTAHNVRNGGHDIHHHRD